Protein 1K6K (pdb70)

GO terms:
  GO:0004176 ATP-dependent peptidase activity (F, IDA)
  GO:0005515 protein binding (F, IPI)
  GO:0005524 ATP binding (F, IDA)
  GO:0005829 cytosol (C, IDA)
  GO:0016887 ATP hydrolysis activity (F, IDA)
  GO:0006508 proteolysis (P, EXP)
  GO:0005524 ATP binding (F, IMP)
  GO:0043335 protein unfolding (P, IMP)
  GO:0006979 response to oxidative stress (P, IMP)

CATH classification: 1.10.1780.10

Organism: Escherichia coli (strain K12) (NCBI:txid83333)

Radius of gyration: 14.91 Å; Cα contacts (8 Å, |Δi|>4): 182; chains: 1; bounding box: 35×43×30 Å

Structure (mmCIF, N/CA/C/O backbone):
data_1K6K
#
_entry.id   1K6K
#
_cell.length_a   36.021
_cell.length_b   51.965
_cell.length_c   65.100
_cell.angle_alpha   90.00
_cell.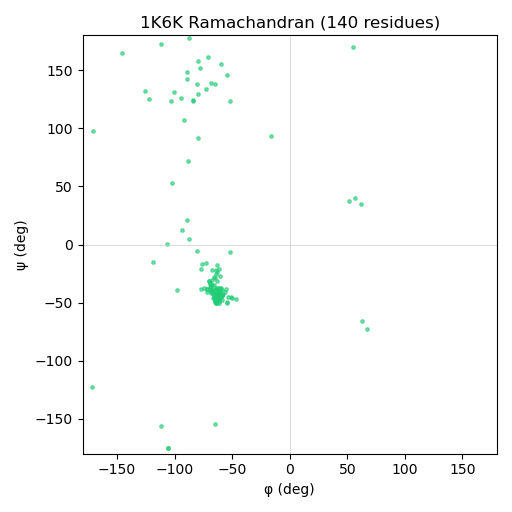angle_beta   90.00
_cell.angle_gamma   90.00
#
_symmetry.space_group_name_H-M   'P 21 21 21'
#
loop_
_entity.id
_entity.type
_entity.pdbx_description
1 polymer 'ATP-DEPENDENT CLP PROTEASE ATP-BINDING SUBUNIT CLPA'
2 water water
#
loop_
_atom_site.group_PDB
_atom_site.id
_atom_site.type_symbol
_atom_site.label_atom_id
_atom_site.label_alt_id
_atom_site.label_comp_id
_atom_site.label_asym_id
_atom_site.label_entity_id
_atom_site.label_seq_id
_atom_site.pdbx_PDB_ins_code
_atom_site.Cartn_x
_atom_site.Cartn_y
_atom_site.Cartn_z
_atom_site.occupancy
_atom_site.B_iso_or_equiv
_atom_site.auth_seq_id
_atom_site.auth_comp_id
_atom_site.auth_asym_id
_atom_site.auth_atom_id
_atom_site.pdbx_PDB_model_num
ATOM 1 N N . MET A 1 1 ? 59.950 17.617 178.763 1.00 30.68 1 MET A N 1
ATOM 2 C CA . MET A 1 1 ? 60.710 16.868 177.727 1.00 29.01 1 MET A CA 1
ATOM 3 C C . MET A 1 1 ? 59.794 15.920 176.954 1.00 27.30 1 MET A C 1
ATOM 4 O O . MET A 1 1 ? 59.788 14.712 177.194 1.00 26.02 1 MET A O 1
ATOM 9 N N . LEU A 1 2 ? 59.023 16.478 176.026 1.00 24.26 2 LEU A N 1
ATOM 10 C CA . LEU A 1 2 ? 58.107 15.697 175.202 1.00 24.20 2 LEU A CA 1
ATOM 11 C C . LEU A 1 2 ? 58.878 15.027 174.062 1.00 23.88 2 LEU A C 1
ATOM 12 O O . LEU A 1 2 ? 59.636 15.686 173.350 1.00 25.54 2 LEU A O 1
ATOM 17 N N . ASN A 1 3 ? 58.684 13.723 173.886 1.00 22.03 3 ASN A N 1
ATOM 18 C CA . ASN A 1 3 ? 59.384 12.997 172.830 1.00 20.18 3 ASN A CA 1
ATOM 19 C C . ASN A 1 3 ? 58.824 13.404 171.466 1.00 19.90 3 ASN A C 1
ATOM 20 O O . ASN A 1 3 ? 57.725 13.951 171.380 1.00 15.05 3 ASN A O 1
ATOM 25 N N . GLN A 1 4 ? 59.585 13.141 170.406 1.00 19.47 4 GLN A N 1
ATOM 26 C CA . GLN A 1 4 ? 59.175 13.512 169.056 1.00 20.73 4 GLN A CA 1
ATOM 27 C C . GLN A 1 4 ? 57.776 13.065 168.671 1.00 19.14 4 GLN A C 1
ATOM 28 O O . GLN A 1 4 ? 57.016 13.840 168.093 1.00 17.84 4 GLN A O 1
ATOM 34 N N . GLU A 1 5 ? 57.440 11.816 168.980 1.00 17.36 5 GLU A N 1
ATOM 35 C CA . GLU A 1 5 ? 56.123 11.293 168.643 1.00 16.32 5 GLU A CA 1
ATOM 36 C C . GLU A 1 5 ? 54.967 11.919 169.413 1.00 13.92 5 GLU A C 1
ATOM 37 O O . GLU A 1 5 ? 53.848 11.990 168.899 1.00 11.19 5 GLU A O 1
ATOM 43 N N . LEU A 1 6 ? 55.217 12.353 170.643 1.00 13.18 6 LEU A N 1
ATOM 44 C CA . LEU A 1 6 ? 54.149 12.972 171.420 1.00 14.77 6 LEU A CA 1
ATOM 45 C C . LEU A 1 6 ? 53.958 14.389 170.900 1.00 15.17 6 LEU A C 1
ATOM 46 O O . LEU A 1 6 ? 52.831 14.875 170.802 1.00 14.80 6 LEU A O 1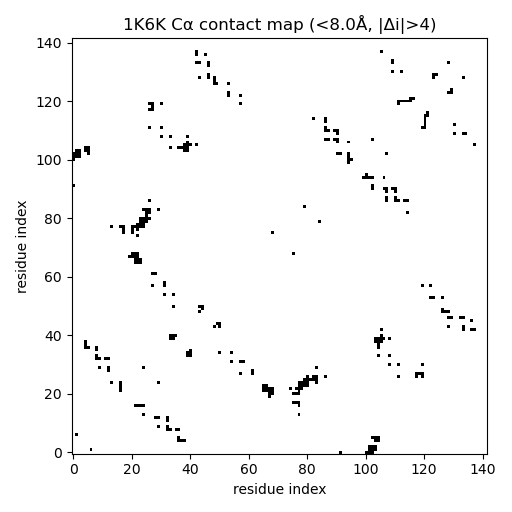
ATOM 51 N N . GLU A 1 7 ? 55.064 15.051 170.567 1.00 14.96 7 GLU A N 1
ATOM 52 C CA . GLU A 1 7 ? 54.992 16.404 170.033 1.00 15.43 7 GLU A CA 1
ATOM 53 C C . GLU A 1 7 ? 54.149 16.375 168.759 1.00 15.28 7 GLU A C 1
ATOM 54 O O . GLU A 1 7 ? 53.313 17.248 168.542 1.00 14.75 7 GLU A O 1
ATOM 60 N N . LEU A 1 8 ? 54.380 15.366 167.919 1.00 14.55 8 LEU A N 1
ATOM 61 C CA . LEU A 1 8 ? 53.639 15.212 166.668 1.00 13.80 8 LEU A CA 1
ATOM 62 C C . LEU A 1 8 ? 52.147 15.025 166.950 1.00 14.92 8 LEU A C 1
ATOM 63 O O . LEU A 1 8 ? 51.304 15.703 166.367 1.00 13.34 8 LEU A O 1
ATOM 68 N N . SER A 1 9 ? 51.827 14.102 167.852 1.00 13.38 9 SER A N 1
ATOM 69 C CA . SER A 1 9 ? 50.438 13.845 168.204 1.00 15.34 9 SER A CA 1
ATOM 70 C C . SER A 1 9 ? 49.757 15.149 168.637 1.00 14.17 9 SER A C 1
ATOM 71 O O . SER A 1 9 ? 48.677 15.482 168.151 1.00 13.28 9 SER A O 1
ATOM 74 N N . LEU A 1 10 ? 50.400 15.890 169.535 1.00 14.86 10 LEU A N 1
ATOM 75 C CA . LEU A 1 10 ? 49.852 17.158 170.012 1.00 14.94 10 LEU A CA 1
ATOM 76 C C . LEU A 1 10 ? 49.703 18.191 168.890 1.00 14.22 10 LEU A C 1
ATOM 77 O O . LEU A 1 10 ? 48.722 18.933 168.854 1.00 15.26 10 LEU A O 1
ATOM 82 N N . ASN A 1 11 ? 50.665 18.245 167.972 1.00 14.43 11 ASN A N 1
ATOM 83 C CA . ASN A 1 11 ? 50.576 19.194 166.863 1.00 14.88 11 ASN A CA 1
ATOM 84 C C . ASN A 1 11 ? 49.443 18.788 165.929 1.00 16.26 11 ASN A C 1
ATOM 85 O O . ASN A 1 11 ? 48.758 19.640 165.369 1.00 14.78 11 ASN A O 1
ATOM 90 N N . MET A 1 12 ? 49.261 17.479 165.764 1.00 15.30 12 MET A N 1
ATOM 91 C CA . MET A 1 12 ? 48.205 16.956 164.905 1.00 16.34 12 MET A CA 1
ATOM 92 C C . MET A 1 12 ? 46.848 17.227 165.527 1.00 15.10 12 MET A C 1
ATOM 93 O O . MET A 1 12 ? 45.867 17.443 164.816 1.00 16.19 12 MET A O 1
ATOM 98 N N . ALA A 1 13 ? 46.790 17.194 166.854 1.00 11.77 13 ALA A N 1
ATOM 99 C CA . ALA A 1 13 ? 45.544 17.466 167.562 1.00 11.68 13 ALA A CA 1
ATOM 100 C C . ALA A 1 13 ? 45.147 18.923 167.295 1.00 10.04 13 ALA A C 1
ATOM 101 O O . ALA A 1 13 ? 44.001 19.209 166.939 1.00 13.59 13 ALA A O 1
ATOM 103 N N . PHE A 1 14 ? 46.094 19.845 167.463 1.00 10.94 14 PHE A N 1
ATOM 104 C CA . PHE A 1 14 ? 45.823 21.257 167.207 1.00 12.23 14 PHE A CA 1
ATOM 105 C C . PHE A 1 14 ? 45.449 21.476 165.741 1.00 13.73 14 PHE A C 1
ATOM 106 O O . PHE A 1 14 ? 44.512 22.218 165.435 1.00 14.01 14 PHE A O 1
ATOM 114 N N . ALA A 1 15 ? 46.189 20.832 164.841 1.00 14.44 15 ALA A N 1
ATOM 115 C CA . ALA A 1 15 ? 45.936 20.953 163.406 1.00 14.90 15 ALA A CA 1
ATOM 116 C C . ALA A 1 15 ? 44.518 20.504 163.069 1.00 17.53 15 ALA A C 1
ATOM 117 O O . ALA A 1 15 ? 43.816 21.161 162.298 1.00 16.75 15 ALA A O 1
ATOM 119 N N . ARG A 1 16 ? 44.109 19.381 163.653 1.00 16.09 16 ARG A N 1
ATOM 120 C CA . ARG A 1 16 ? 42.777 18.831 163.437 1.00 17.24 16 ARG A CA 1
ATOM 121 C C . ARG A 1 16 ? 41.694 19.796 163.923 1.00 15.72 16 ARG A C 1
ATOM 122 O O . ARG A 1 16 ? 40.720 20.053 163.216 1.00 12.79 16 ARG A O 1
ATOM 130 N N . ALA A 1 17 ? 41.872 20.333 165.126 1.00 12.25 17 ALA A N 1
ATOM 131 C CA . ALA A 1 17 ? 40.898 21.259 165.699 1.00 12.66 17 ALA A CA 1
ATOM 132 C C . ALA A 1 17 ? 40.754 22.535 164.877 1.00 12.39 17 ALA A C 1
ATOM 133 O O . ALA A 1 17 ? 39.650 23.044 164.707 1.00 11.69 17 ALA A O 1
ATOM 135 N N . ARG A 1 18 ? 41.871 23.052 164.372 1.00 13.21 18 ARG A N 1
ATOM 136 C CA . ARG A 1 18 ? 41.846 24.265 163.560 1.00 15.51 18 ARG A CA 1
ATOM 137 C C . ARG A 1 18 ? 41.085 24.003 162.262 1.00 16.36 18 ARG A C 1
ATOM 138 O O . ARG A 1 18 ? 40.330 24.852 161.790 1.00 16.43 18 ARG A O 1
ATOM 146 N N . GLU A 1 19 ? 41.290 22.819 161.697 1.00 17.24 19 GLU A N 1
ATOM 147 C CA . GLU A 1 19 ? 40.624 22.426 160.459 1.00 18.86 19 GLU A CA 1
ATOM 148 C C . GLU A 1 19 ? 39.108 22.420 160.660 1.00 18.22 19 GLU A C 1
ATOM 149 O O . GLU A 1 19 ? 38.357 22.944 159.833 1.00 18.13 19 GLU A O 1
ATOM 155 N N . HIS A 1 20 ? 38.663 21.825 161.767 1.00 17.52 20 HIS A N 1
ATOM 156 C CA . HIS A 1 20 ? 37.236 21.738 162.085 1.00 16.37 20 HIS A CA 1
ATOM 157 C C . HIS A 1 20 ? 36.687 23.008 162.703 1.00 15.88 20 HIS A C 1
ATOM 158 O O . HIS A 1 20 ? 35.489 23.123 162.934 1.00 15.82 20 HIS A O 1
ATOM 165 N N . ARG A 1 21 ? 37.567 23.961 162.980 1.00 16.11 21 ARG A N 1
ATOM 166 C CA . ARG A 1 21 ? 37.152 25.212 163.587 1.00 15.36 21 ARG A CA 1
ATOM 167 C C . ARG A 1 21 ? 36.528 24.966 164.960 1.00 14.79 21 ARG A C 1
ATOM 168 O O . ARG A 1 21 ? 35.591 25.654 165.361 1.00 13.64 21 ARG A O 1
ATOM 176 N N . HIS A 1 22 ? 37.048 23.972 165.676 1.00 11.62 22 HIS A N 1
ATOM 177 C CA . HIS A 1 22 ? 36.566 23.667 167.021 1.00 10.76 22 HIS A CA 1
ATOM 178 C C . HIS A 1 22 ? 37.063 24.780 167.951 1.00 12.11 22 HIS A C 1
ATOM 179 O O . HIS A 1 22 ? 38.238 25.134 167.907 1.00 9.87 22 HIS A O 1
ATOM 186 N N . GLU A 1 23 ? 36.186 25.312 168.803 1.00 11.39 23 GLU A N 1
ATOM 187 C CA . GLU A 1 23 ? 36.564 26.398 169.709 1.00 14.26 23 GLU A CA 1
ATOM 188 C C . GLU A 1 23 ? 37.521 25.984 170.832 1.00 14.84 23 GLU A C 1
ATOM 189 O O . GLU A 1 23 ? 38.338 26.788 171.288 1.00 15.13 23 GLU A O 1
ATOM 195 N N . PHE A 1 24 ? 37.419 24.740 171.285 1.00 13.88 24 PHE A N 1
ATOM 196 C CA . PHE A 1 24 ? 38.315 24.255 172.324 1.00 11.62 24 PHE A CA 1
ATOM 197 C C . PHE A 1 24 ? 38.648 22.786 172.154 1.00 12.86 24 PHE A C 1
ATOM 198 O O . PHE A 1 24 ? 38.010 22.070 171.376 1.00 10.09 24 PHE A O 1
ATOM 206 N N . MET A 1 25 ? 39.687 22.363 172.866 1.00 10.46 25 MET A N 1
ATOM 207 C CA . MET A 1 25 ? 40.151 20.987 172.838 1.00 10.88 25 MET A CA 1
ATOM 208 C C . MET A 1 25 ? 40.126 20.442 174.251 1.00 11.31 25 MET A C 1
ATOM 209 O O . MET A 1 25 ? 40.702 21.032 175.165 1.00 12.29 25 MET A O 1
ATOM 214 N N . THR A 1 26 ? 39.438 19.322 174.431 1.00 9.67 26 THR A N 1
ATOM 215 C CA . THR A 1 26 ? 39.338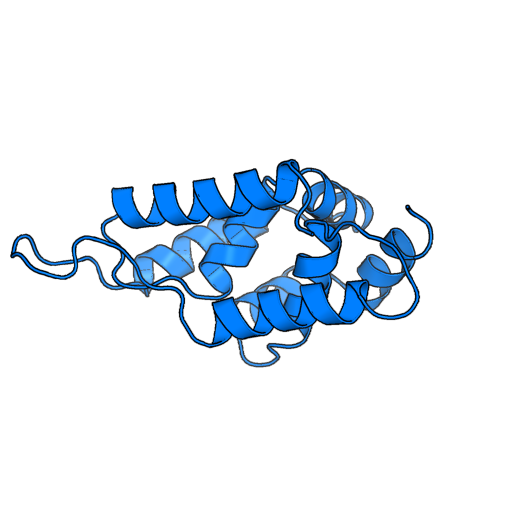 18.699 175.740 1.00 10.89 26 THR A CA 1
ATOM 216 C C . THR A 1 26 ? 40.208 17.461 175.783 1.00 10.42 26 THR A C 1
ATOM 217 O O . THR A 1 26 ? 40.926 17.163 174.831 1.00 10.62 26 THR A O 1
ATOM 221 N N . VAL A 1 27 ? 40.134 16.742 176.895 1.00 8.38 27 VAL A N 1
ATOM 222 C CA . VAL A 1 27 ? 40.896 15.517 177.047 1.00 9.63 27 VAL A CA 1
ATOM 223 C C . VAL A 1 27 ? 40.439 14.472 176.009 1.00 8.67 27 VAL A C 1
ATOM 224 O O . VAL A 1 27 ? 41.201 13.570 175.642 1.00 9.47 27 VAL A O 1
ATOM 228 N N . GLU A 1 28 ? 39.210 14.603 175.513 1.00 9.49 28 GLU A N 1
ATOM 229 C CA . GLU A 1 28 ? 38.719 13.672 174.504 1.00 8.38 28 GLU A CA 1
ATOM 230 C C . GLU A 1 28 ? 39.508 13.838 173.206 1.00 9.36 28 GLU A C 1
ATOM 231 O O . GLU A 1 28 ? 39.871 12.845 172.567 1.00 8.95 28 GLU A O 1
ATOM 237 N N . HIS A 1 29 ? 39.764 15.090 172.818 1.00 7.89 29 HIS A N 1
ATOM 238 C CA . HIS A 1 29 ? 40.557 15.384 171.623 1.00 6.86 29 HIS A CA 1
ATOM 239 C C . HIS A 1 29 ? 41.943 14.787 171.816 1.00 7.07 29 HIS A C 1
ATOM 240 O O . HIS A 1 29 ? 42.570 14.303 170.871 1.00 9.33 29 HIS A O 1
ATOM 247 N N . LEU A 1 30 ? 42.438 14.864 173.046 1.00 6.68 30 LEU A N 1
ATOM 248 C CA . LEU A 1 30 ? 43.764 14.340 173.363 1.00 8.37 30 LEU A CA 1
ATOM 249 C C . LEU A 1 30 ? 43.828 12.825 173.189 1.00 7.55 30 LEU A C 1
ATOM 250 O O . LEU A 1 30 ? 44.735 12.304 172.542 1.00 7.82 30 LEU A O 1
ATOM 255 N N . LEU A 1 31 ? 42.864 12.109 173.761 1.00 8.48 31 LEU A N 1
ATOM 256 C CA . LEU A 1 31 ? 42.854 10.659 173.633 1.00 7.05 31 LEU A CA 1
ATOM 257 C C . LEU A 1 31 ? 42.758 10.252 172.157 1.00 8.60 31 LEU A C 1
ATOM 258 O O . LEU A 1 31 ? 43.422 9.319 171.722 1.00 7.29 31 LEU A O 1
ATOM 263 N N . LEU A 1 32 ? 41.941 10.962 171.384 1.00 7.93 32 LEU A N 1
ATOM 264 C CA . LEU A 1 32 ? 41.801 10.649 169.964 1.00 10.00 32 LEU A CA 1
ATOM 265 C C . LEU A 1 32 ? 43.161 10.753 169.285 1.00 9.23 32 LEU A C 1
ATOM 266 O O . LEU A 1 32 ? 43.577 9.850 168.545 1.00 9.55 32 LEU A O 1
ATOM 271 N N . ALA A 1 33 ? 43.862 11.850 169.553 1.00 9.06 33 ALA A N 1
ATOM 272 C CA . ALA A 1 33 ? 45.186 12.070 168.975 1.00 10.82 33 ALA A CA 1
ATOM 273 C C . ALA A 1 33 ? 46.129 10.920 169.306 1.00 12.20 33 ALA A C 1
ATOM 274 O O . ALA A 1 33 ? 46.913 10.483 168.461 1.00 12.49 33 ALA A O 1
ATOM 276 N N . LEU A 1 34 ? 46.047 10.442 170.544 1.00 10.08 34 LEU A N 1
ATOM 277 C CA . LEU A 1 34 ? 46.894 9.352 171.020 1.00 10.83 34 LEU A CA 1
ATOM 278 C C . LEU A 1 34 ? 46.631 7.981 170.381 1.00 11.18 34 LEU A C 1
ATOM 279 O O . LEU A 1 34 ? 47.503 7.116 170.410 1.00 10.00 34 LEU A O 1
ATOM 284 N N . LEU A 1 35 ? 45.444 7.765 169.819 1.00 13.00 35 LEU A N 1
ATOM 285 C CA . LEU A 1 35 ? 45.156 6.471 169.201 1.00 13.55 35 LEU A CA 1
ATOM 286 C C . LEU A 1 35 ? 46.095 6.215 168.022 1.00 15.70 35 LEU A C 1
ATOM 287 O O . LEU A 1 35 ? 46.250 5.074 167.577 1.00 15.62 35 LEU A O 1
ATOM 292 N N . SER A 1 36 ? 46.720 7.284 167.530 1.00 14.62 36 SER A N 1
ATOM 293 C CA . SER A 1 36 ? 47.663 7.203 166.412 1.00 16.81 36 SER A CA 1
ATOM 294 C C . SER A 1 36 ? 49.105 7.371 166.887 1.00 15.59 36 SER A C 1
ATOM 295 O O . SER A 1 36 ? 50.039 7.362 166.087 1.00 16.97 36 SER A O 1
ATOM 298 N N . ASN A 1 37 ? 49.280 7.541 168.190 1.00 13.30 37 ASN A N 1
ATOM 299 C CA . ASN A 1 37 ? 50.610 7.699 168.757 1.00 13.00 37 ASN A CA 1
ATOM 300 C C . ASN A 1 37 ? 51.181 6.297 168.963 1.00 13.20 37 ASN A C 1
ATOM 301 O O . ASN A 1 37 ? 50.561 5.461 169.618 1.00 10.60 37 ASN A O 1
ATOM 306 N N . PRO A 1 38 ? 52.367 6.018 168.390 1.00 15.05 38 PRO A N 1
ATOM 307 C CA . PRO A 1 38 ? 53.017 4.708 168.506 1.00 13.97 38 PRO A CA 1
ATOM 308 C C . PRO A 1 38 ? 53.130 4.156 169.923 1.00 13.95 38 PRO A C 1
ATOM 309 O O . PRO A 1 38 ? 52.838 2.986 170.164 1.00 12.60 38 PRO A O 1
ATOM 313 N N . SER A 1 39 ? 53.559 4.997 170.858 1.00 12.02 39 SER A N 1
ATOM 314 C CA . SER A 1 39 ? 53.714 4.584 172.247 1.00 13.60 39 SER A CA 1
ATOM 315 C C . SER A 1 39 ? 52.383 4.199 172.901 1.00 12.67 39 SER A C 1
ATOM 316 O O . SER A 1 39 ? 52.263 3.135 173.505 1.00 13.16 39 SER A O 1
ATOM 319 N N . ALA A 1 40 ? 51.384 5.065 172.779 1.00 11.71 40 ALA A N 1
ATOM 320 C CA . ALA A 1 40 ? 50.067 4.792 173.358 1.00 12.77 40 ALA A CA 1
ATOM 321 C C . ALA A 1 40 ? 49.335 3.654 172.642 1.00 11.79 40 ALA A C 1
ATOM 322 O O . ALA A 1 40 ? 48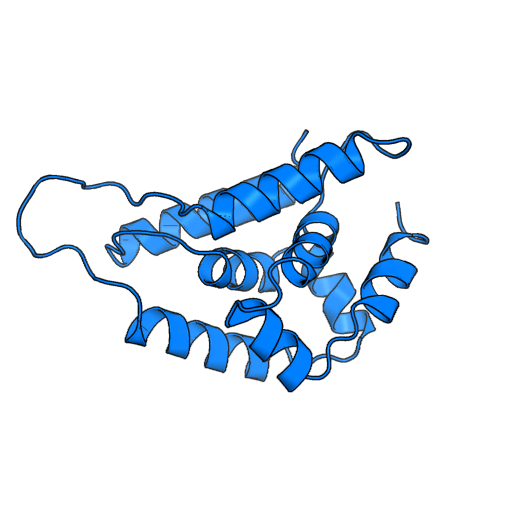.676 2.839 173.284 1.00 11.52 40 ALA A O 1
ATOM 324 N N . ARG A 1 41 ? 49.450 3.596 171.317 1.00 13.46 41 ARG A N 1
ATOM 325 C CA . ARG A 1 41 ? 48.784 2.551 170.536 1.00 14.22 41 ARG A CA 1
ATOM 326 C C . ARG A 1 41 ? 49.298 1.164 170.908 1.00 15.63 41 ARG A C 1
ATOM 327 O O . ARG A 1 41 ? 48.519 0.218 171.077 1.00 12.27 41 ARG A O 1
ATOM 335 N N . GLU A 1 42 ? 50.618 1.053 171.021 1.00 15.78 42 GLU A N 1
ATOM 336 C CA . GLU A 1 42 ? 51.258 -0.203 171.374 1.00 16.93 42 GLU A CA 1
ATOM 337 C C . GLU A 1 42 ? 50.733 -0.669 172.724 1.00 17.00 42 GLU A C 1
ATOM 338 O O . GLU A 1 42 ? 50.519 -1.856 172.929 1.00 15.90 42 GLU A O 1
ATOM 344 N N . ALA A 1 43 ? 50.530 0.271 173.642 1.00 13.51 43 ALA A N 1
ATOM 345 C CA . ALA A 1 43 ? 50.027 -0.082 174.964 1.00 14.09 43 ALA A CA 1
ATOM 346 C C . ALA A 1 43 ? 48.586 -0.573 174.884 1.00 14.41 43 ALA A C 1
ATOM 347 O O . ALA A 1 43 ? 48.203 -1.500 175.591 1.00 15.33 43 ALA A O 1
ATOM 349 N N . LEU A 1 44 ? 47.783 0.039 174.020 1.00 14.66 44 LEU A N 1
ATOM 350 C CA . LEU A 1 44 ? 46.389 -0.378 173.883 1.00 15.62 44 LEU A CA 1
ATOM 351 C C . LEU A 1 44 ? 46.281 -1.732 173.185 1.00 17.65 44 LEU A C 1
ATOM 352 O O . LEU A 1 44 ? 45.439 -2.558 173.546 1.00 18.64 44 LEU A O 1
ATOM 357 N N . GLU A 1 45 ? 47.134 -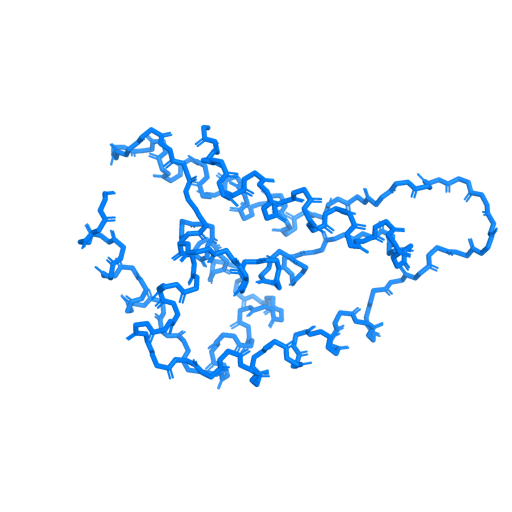1.959 172.188 1.00 17.46 45 GLU A N 1
ATOM 358 C CA . GLU A 1 45 ? 47.130 -3.226 171.463 1.00 20.45 45 GLU A CA 1
ATOM 359 C C . GLU A 1 45 ? 47.500 -4.364 172.400 1.00 21.07 45 GLU A C 1
ATOM 360 O O . GLU A 1 45 ? 46.942 -5.455 172.309 1.00 22.68 45 GLU A O 1
ATOM 366 N N . ALA A 1 46 ? 48.433 -4.103 173.309 1.00 21.48 46 ALA A N 1
ATOM 367 C CA . ALA A 1 46 ? 48.851 -5.111 174.273 1.00 24.25 46 ALA A CA 1
ATOM 368 C C . ALA A 1 46 ? 47.655 -5.522 175.130 1.00 26.82 46 ALA A C 1
ATOM 369 O O . ALA A 1 46 ? 47.601 -6.641 175.640 1.00 28.06 46 ALA A O 1
ATOM 371 N N . CYS A 1 47 ? 46.696 -4.612 175.282 1.00 27.75 47 CYS A N 1
ATOM 372 C CA . CYS A 1 47 ? 45.495 -4.877 176.072 1.00 30.68 47 CYS A CA 1
ATOM 373 C C . CYS A 1 47 ? 44.342 -5.400 175.210 1.00 30.59 47 CYS A C 1
ATOM 374 O O . CYS A 1 47 ? 43.197 -5.446 175.660 1.00 30.47 47 CYS A O 1
ATOM 377 N N . SER A 1 48 ? 44.653 -5.784 173.975 1.00 30.33 48 SER A N 1
ATOM 378 C CA . SER A 1 48 ? 43.659 -6.310 173.037 1.00 31.73 48 SER A CA 1
ATOM 379 C C . SER A 1 48 ? 42.428 -5.416 172.890 1.00 30.68 48 SER A C 1
ATOM 380 O O . SER A 1 48 ? 41.307 -5.905 172.749 1.00 31.40 48 SER A O 1
ATOM 383 N N . VAL A 1 49 ? 42.644 -4.106 172.911 1.00 30.11 49 VAL A N 1
ATOM 384 C CA . VAL A 1 49 ? 41.559 -3.137 172.785 1.00 28.87 49 VAL A CA 1
ATOM 385 C C . VAL A 1 49 ? 41.146 -2.940 171.328 1.00 28.26 49 VAL A C 1
ATOM 386 O O . VAL A 1 49 ? 41.995 -2.864 170.441 1.00 28.23 49 VAL A O 1
ATOM 390 N N . ASP A 1 50 ? 39.841 -2.864 171.083 1.00 26.98 50 ASP A N 1
ATOM 391 C CA . ASP A 1 50 ? 39.348 -2.643 169.730 1.00 26.58 50 ASP A CA 1
ATOM 392 C C . ASP A 1 50 ? 39.496 -1.147 169.452 1.00 25.32 50 ASP A C 1
ATOM 393 O O . ASP A 1 50 ? 38.605 -0.356 169.762 1.00 23.52 50 ASP A O 1
ATOM 398 N N . LEU A 1 51 ? 40.630 -0.763 168.876 1.00 25.24 51 LEU A N 1
ATOM 399 C CA . LEU A 1 51 ? 40.891 0.641 168.578 1.00 26.62 51 LEU A CA 1
ATOM 400 C C . LEU A 1 51 ? 39.940 1.232 167.544 1.00 25.89 51 LEU A C 1
ATOM 401 O O . LEU A 1 51 ? 39.671 2.431 167.560 1.00 25.00 51 LEU A O 1
ATOM 406 N N . VAL A 1 52 ? 39.442 0.390 166.644 1.00 25.93 52 VAL A N 1
ATOM 407 C CA . VAL A 1 52 ? 38.517 0.834 165.608 1.00 24.45 52 VAL A CA 1
ATOM 408 C C . VAL A 1 52 ? 37.224 1.321 166.250 1.00 22.97 52 VAL A C 1
ATOM 409 O O . VAL A 1 52 ? 36.739 2.413 165.953 1.00 20.69 52 VAL A O 1
ATOM 413 N N . ALA A 1 53 ? 36.674 0.494 167.132 1.00 21.23 53 ALA A N 1
ATOM 414 C CA . ALA A 1 53 ? 35.438 0.819 167.826 1.00 21.25 53 ALA A CA 1
ATOM 415 C C . ALA A 1 53 ? 35.622 2.020 168.743 1.00 20.78 53 ALA A C 1
ATOM 416 O O . ALA A 1 53 ? 34.768 2.905 168.801 1.00 19.11 53 ALA A O 1
ATOM 418 N N . LEU A 1 54 ? 36.739 2.047 169.463 1.00 18.16 54 LEU A N 1
ATOM 419 C CA . LEU A 1 54 ? 37.017 3.145 170.384 1.00 18.88 54 LEU A CA 1
ATOM 420 C C . LEU A 1 54 ? 37.144 4.479 169.654 1.00 17.22 54 LEU A C 1
ATOM 421 O O . LEU A 1 54 ? 36.600 5.492 170.093 1.00 16.11 54 LEU A O 1
ATOM 426 N N . ARG A 1 55 ? 37.857 4.481 168.536 1.00 17.33 55 ARG A N 1
ATOM 427 C CA . ARG A 1 55 ? 38.037 5.709 167.775 1.00 18.62 55 ARG A CA 1
ATOM 428 C C . ARG A 1 55 ? 36.719 6.250 167.224 1.00 19.29 55 ARG A C 1
ATOM 429 O O . ARG A 1 55 ? 36.447 7.442 167.314 1.00 16.75 55 ARG A O 1
ATOM 437 N N . GLN A 1 56 ? 35.896 5.371 166.665 1.00 20.01 56 GLN A N 1
ATOM 438 C CA . GLN A 1 56 ? 34.622 5.794 166.098 1.00 21.70 56 GLN A CA 1
ATOM 439 C C . GLN A 1 56 ? 33.709 6.454 167.129 1.00 20.06 56 GLN A C 1
ATOM 440 O O . GLN A 1 56 ? 33.100 7.488 166.858 1.00 19.62 56 GLN A O 1
ATOM 446 N N . GLU A 1 57 ? 33.611 5.869 168.316 1.00 19.32 57 GLU A N 1
ATOM 447 C CA . GLU A 1 57 ? 32.752 6.446 169.344 1.00 18.76 57 GLU A CA 1
ATOM 448 C C . GLU A 1 57 ? 33.353 7.763 169.823 1.00 17.30 57 GLU A C 1
ATOM 449 O O . GLU A 1 57 ? 32.640 8.727 170.093 1.00 13.87 57 GLU A O 1
ATOM 455 N N . LEU A 1 58 ? 34.677 7.808 169.900 1.00 15.15 58 LEU A N 1
ATOM 456 C CA . LEU A 1 58 ? 35.376 9.011 170.337 1.00 16.80 58 LEU A CA 1
ATOM 457 C C . LEU A 1 58 ? 35.184 10.144 169.316 1.00 16.23 58 LEU A C 1
ATOM 458 O O . LEU A 1 58 ? 34.876 11.278 169.675 1.00 15.42 58 LEU A O 1
ATOM 463 N N . GLU A 1 59 ? 35.344 9.830 168.040 1.00 18.14 59 GLU A N 1
ATOM 464 C CA . GLU A 1 59 ? 35.172 10.837 166.997 1.00 17.76 59 GLU A CA 1
ATOM 465 C C . GLU A 1 59 ? 33.753 11.376 166.983 1.00 15.40 59 GLU A C 1
ATOM 466 O O . GLU A 1 59 ? 33.534 12.559 166.750 1.00 12.74 59 GLU A O 1
ATOM 472 N N . ALA A 1 60 ? 32.791 10.495 167.231 1.00 15.81 60 ALA A N 1
ATOM 473 C CA . ALA A 1 60 ? 31.384 10.875 167.237 1.00 16.91 60 ALA A CA 1
ATOM 474 C C . ALA A 1 60 ? 31.054 11.832 168.378 1.00 15.93 60 ALA A C 1
ATOM 475 O O . ALA A 1 60 ? 30.369 12.837 168.187 1.00 15.85 60 ALA A O 1
ATOM 477 N N . PHE A 1 61 ? 31.539 11.510 169.569 1.00 13.02 61 PHE A N 1
ATOM 478 C CA . PHE A 1 61 ? 31.288 12.337 170.740 1.00 13.35 61 PHE A CA 1
ATOM 479 C C . PHE A 1 61 ? 31.878 13.736 170.574 1.00 13.08 61 PHE A C 1
ATOM 480 O O . PHE A 1 61 ? 31.294 14.730 170.998 1.00 13.73 61 PHE A O 1
ATOM 488 N N . ILE A 1 62 ? 33.055 13.805 169.973 1.00 14.95 62 ILE A N 1
ATOM 489 C CA . ILE A 1 62 ? 33.714 15.088 169.776 1.00 15.95 62 ILE A CA 1
ATOM 490 C C . ILE A 1 62 ? 32.920 15.992 168.843 1.00 17.09 62 ILE A C 1
ATOM 491 O O . ILE A 1 62 ? 32.691 17.165 169.148 1.00 17.23 62 ILE A O 1
ATOM 496 N N . GLU A 1 63 ? 32.489 15.443 167.713 1.00 19.94 63 GLU A N 1
ATOM 497 C CA . GLU A 1 63 ? 31.719 16.207 166.736 1.00 23.45 63 GLU A CA 1
ATOM 498 C C . GLU A 1 63 ? 30.392 16.715 167.290 1.00 24.50 63 GLU A C 1
ATOM 499 O O . GLU A 1 63 ? 30.014 17.873 167.097 1.00 24.44 63 GLU A O 1
ATOM 505 N N . GLN A 1 64 ? 29.686 15.842 167.992 1.00 24.91 64 GLN A N 1
ATOM 506 C CA . GLN A 1 64 ? 28.389 16.182 168.543 1.00 25.31 64 GLN A CA 1
ATOM 507 C C . GLN A 1 64 ? 28.436 17.126 169.745 1.00 25.02 64 GLN A C 1
ATOM 508 O O . GLN A 1 64 ? 27.422 17.730 170.098 1.00 26.82 64 GLN A O 1
ATOM 514 N N . THR A 1 65 ? 29.609 17.281 170.353 1.00 22.63 65 THR A N 1
ATOM 515 C CA . THR A 1 65 ? 29.735 18.123 171.538 1.00 22.02 65 THR A CA 1
ATOM 516 C C . THR A 1 65 ? 30.665 19.331 171.461 1.00 20.22 65 THR A C 1
ATOM 517 O O . THR A 1 65 ? 30.604 20.211 172.320 1.00 21.30 65 THR A O 1
ATOM 521 N N . THR A 1 66 ? 31.534 19.387 170.458 1.00 18.34 66 THR A N 1
ATOM 522 C CA . THR A 1 66 ? 32.447 20.522 170.357 1.00 15.55 66 THR A CA 1
ATOM 523 C C . THR A 1 66 ? 31.902 21.622 169.452 1.00 16.26 66 THR A C 1
ATOM 524 O O . THR A 1 66 ? 31.540 21.364 168.309 1.00 15.09 66 THR A O 1
ATOM 528 N N . PRO A 1 67 ? 31.836 22.864 169.963 1.00 14.72 67 PRO A N 1
ATOM 529 C CA . PRO A 1 67 ? 31.339 24.029 169.221 1.00 17.36 67 PRO A CA 1
ATOM 530 C C . PRO A 1 67 ? 32.230 24.390 168.032 1.00 19.05 67 PRO A C 1
ATOM 531 O O . PRO A 1 67 ? 33.457 24.371 168.136 1.00 17.78 67 PRO A O 1
ATOM 535 N N . VAL A 1 68 ? 31.602 24.730 166.912 1.00 20.97 68 VAL A N 1
ATOM 536 C CA . VAL A 1 68 ? 32.323 25.106 165.705 1.00 22.89 68 VAL A CA 1
ATOM 537 C C . VAL A 1 68 ? 32.271 26.619 165.545 1.00 26.76 68 VAL A C 1
ATOM 538 O O . VAL A 1 68 ? 31.192 27.209 165.498 1.00 24.60 68 VAL A O 1
ATOM 542 N N . LEU A 1 69 ? 33.441 27.242 165.460 1.00 28.72 69 LEU A N 1
ATOM 543 C CA . LEU A 1 69 ? 33.525 28.687 165.322 1.00 32.98 69 LEU A CA 1
ATOM 544 C C . LEU A 1 69 ? 32.650 29.183 164.178 1.00 36.12 69 LEU A C 1
ATOM 545 O O . LEU A 1 69 ? 32.791 28.741 163.037 1.00 36.18 69 LEU A O 1
ATOM 550 N N . PRO A 1 70 ? 31.728 30.112 164.472 1.00 39.78 70 PRO A N 1
ATOM 551 C CA . PRO A 1 70 ? 30.838 30.655 163.443 1.00 42.56 70 PRO A CA 1
ATOM 552 C C . PRO A 1 70 ? 31.642 31.324 162.339 1.00 44.75 70 PRO A C 1
ATOM 553 O O . PRO A 1 70 ? 32.770 31.752 162.561 1.00 45.65 70 PRO A O 1
ATOM 557 N N . ALA A 1 71 ? 31.061 31.409 161.149 1.00 47.98 71 ALA A N 1
ATOM 558 C CA . ALA A 1 71 ? 31.738 32.022 160.012 1.00 50.70 71 ALA A CA 1
ATOM 559 C C . ALA A 1 71 ? 32.286 33.412 160.335 1.00 52.33 71 ALA A C 1
ATOM 560 O O . ALA A 1 71 ? 32.996 34.004 159.522 1.00 52.73 71 ALA A O 1
ATOM 562 N N . SER A 1 72 ? 31.963 33.921 161.523 1.00 54.49 72 SER A N 1
ATOM 563 C CA . SER A 1 72 ? 32.413 35.245 161.955 1.00 55.99 72 SER A CA 1
ATOM 564 C C . SER A 1 72 ? 33.931 35.354 162.119 1.00 57.28 72 SER A C 1
ATOM 565 O O . SER A 1 72 ? 34.691 34.613 161.491 1.00 57.58 72 SER A O 1
ATOM 568 N N . GLU A 1 73 ? 34.361 36.283 162.971 1.00 58.54 73 GLU A N 1
ATOM 569 C CA . GLU A 1 73 ? 35.783 36.521 163.219 1.00 59.45 73 GLU A CA 1
ATOM 570 C C . GLU A 1 73 ? 36.228 36.126 164.622 1.00 59.79 73 GLU A C 1
ATOM 571 O O . GLU A 1 73 ? 35.613 35.285 165.281 1.00 60.08 73 GLU A O 1
ATOM 577 N N . GLU A 1 74 ? 37.314 36.758 165.063 1.00 59.68 74 GLU A N 1
ATOM 578 C CA . GLU A 1 74 ? 37.896 36.526 166.379 1.00 59.02 74 GLU A CA 1
ATOM 579 C C . GLU A 1 74 ? 38.227 35.063 166.669 1.00 58.07 74 GLU A C 1
ATOM 580 O O . GLU A 1 74 ? 37.849 34.164 165.915 1.00 58.39 74 GLU A O 1
ATOM 586 N N . GLU A 1 75 ? 38.948 34.842 167.766 1.00 56.86 75 GLU A N 1
ATOM 587 C CA . GLU A 1 75 ? 39.362 33.506 168.187 1.00 55.40 75 GLU A CA 1
ATOM 588 C C . GLU A 1 75 ? 40.370 32.885 167.228 1.00 53.76 75 GLU A C 1
ATOM 589 O O . GLU A 1 75 ? 41.552 32.771 167.551 1.00 54.21 75 GLU A O 1
ATOM 595 N N . ARG A 1 76 ? 39.900 32.486 166.050 1.00 52.03 76 ARG A N 1
ATOM 596 C CA . ARG A 1 76 ? 40.761 31.872 165.043 1.00 49.05 76 ARG A CA 1
ATOM 597 C C . ARG A 1 76 ? 41.368 30.556 165.526 1.00 45.61 76 ARG A C 1
ATOM 598 O O . ARG A 1 76 ? 41.067 29.487 164.992 1.00 46.08 76 ARG A O 1
ATOM 606 N N . ASP A 1 77 ? 42.225 30.637 166.537 1.00 41.17 77 ASP A N 1
ATOM 607 C CA . ASP A 1 77 ? 42.885 29.452 167.071 1.00 36.01 77 ASP A CA 1
ATOM 608 C C . ASP A 1 77 ? 42.098 28.779 168.194 1.00 31.09 77 ASP A C 1
ATOM 609 O O . ASP A 1 77 ? 41.396 29.440 168.960 1.00 28.19 77 ASP A O 1
ATOM 614 N N . THR A 1 78 ? 42.230 27.459 168.287 1.00 25.89 78 THR A N 1
ATOM 615 C CA . THR A 1 78 ? 41.529 26.684 169.305 1.00 22.09 78 THR A CA 1
ATOM 616 C C . THR A 1 78 ? 42.264 26.799 170.642 1.00 21.63 78 THR A C 1
ATOM 617 O O . THR A 1 78 ? 43.453 27.121 170.680 1.00 23.17 78 THR A O 1
ATOM 621 N N . GLN A 1 79 ? 41.567 26.561 171.747 1.00 18.88 79 GLN A N 1
ATOM 622 C CA . GLN A 1 79 ? 42.240 26.643 173.037 1.00 18.78 79 GLN A CA 1
ATOM 623 C C . GLN A 1 79 ? 42.062 25.374 173.859 1.00 15.63 79 GLN A C 1
ATOM 624 O O . GLN A 1 79 ? 40.961 24.838 173.974 1.00 14.40 79 GLN A O 1
ATOM 630 N N . PRO A 1 80 ? 43.166 24.856 174.418 1.00 16.25 80 PRO A N 1
ATOM 631 C CA . PRO A 1 80 ? 43.088 23.641 175.229 1.00 14.70 80 PRO A CA 1
ATOM 632 C C . PRO A 1 80 ? 42.334 23.960 176.515 1.00 13.20 80 PRO A C 1
ATOM 633 O O . PRO A 1 80 ? 42.530 25.027 177.107 1.00 14.03 80 PRO A O 1
ATOM 637 N N . THR A 1 81 ? 41.471 23.047 176.946 1.00 11.03 81 THR A N 1
ATOM 638 C CA . THR A 1 81 ? 40.705 23.273 178.165 1.00 11.46 81 THR A CA 1
ATOM 639 C C . THR A 1 81 ? 41.477 22.805 179.390 1.00 12.06 81 THR A C 1
ATOM 640 O O . THR A 1 81 ? 42.575 22.261 179.276 1.00 11.95 81 THR A O 1
ATOM 644 N N . LEU A 1 82 ? 40.889 23.011 180.562 1.00 12.23 82 LEU A N 1
ATOM 645 C CA . LEU A 1 82 ? 41.527 22.620 181.808 1.00 14.38 82 LEU A CA 1
ATOM 646 C C . LEU A 1 82 ? 41.820 21.121 181.875 1.00 15.26 82 LEU A C 1
ATOM 647 O O . LEU A 1 82 ? 42.857 20.729 182.407 1.00 13.54 82 LEU A O 1
ATOM 652 N N . SER A 1 83 ? 40.919 20.290 181.341 1.00 13.64 83 SER A N 1
ATOM 653 C CA . SER A 1 83 ? 41.124 18.840 181.364 1.00 15.15 83 SER A CA 1
ATOM 654 C C . SER A 1 83 ? 42.312 18.462 180.491 1.00 14.17 83 SER A C 1
ATOM 655 O O . SER A 1 83 ? 43.097 17.585 180.841 1.00 15.44 83 SER A O 1
ATOM 658 N N . PHE A 1 84 ? 42.444 19.135 179.356 1.00 13.17 84 PHE A N 1
ATOM 659 C CA . PHE A 1 84 ? 43.550 18.888 178.436 1.00 12.84 84 PHE A CA 1
ATOM 660 C C . PHE A 1 84 ? 44.881 19.241 179.127 1.00 13.32 84 PHE A C 1
ATOM 661 O O . PHE A 1 84 ? 45.837 18.457 179.128 1.00 12.31 84 PHE A O 1
ATOM 669 N N . GLN A 1 85 ? 44.928 20.432 179.712 1.00 13.63 85 GLN A N 1
ATOM 670 C CA . GLN A 1 85 ? 46.125 20.916 180.399 1.00 14.73 85 GLN A CA 1
ATOM 671 C C . GLN A 1 85 ? 46.508 20.094 181.640 1.00 14.04 85 GLN A C 1
ATOM 672 O O . GLN A 1 85 ? 47.689 19.802 181.857 1.00 12.96 85 GLN A O 1
ATOM 678 N N . ARG A 1 86 ? 45.523 19.729 182.456 1.00 14.09 86 ARG A N 1
ATOM 679 C CA . ARG A 1 86 ? 45.797 18.946 183.669 1.00 15.33 86 ARG A CA 1
ATOM 680 C C . ARG A 1 86 ? 46.448 17.607 183.355 1.00 14.78 86 ARG A C 1
ATOM 681 O O . ARG A 1 86 ? 47.390 17.176 184.032 1.00 13.36 86 ARG A O 1
ATOM 689 N N . VAL A 1 87 ? 45.929 16.942 182.331 1.00 13.57 87 VAL A N 1
ATOM 690 C CA . VAL A 1 87 ? 46.447 15.645 181.923 1.00 14.01 87 VAL A CA 1
ATOM 691 C C . VAL A 1 87 ? 47.898 15.741 181.483 1.00 14.12 87 VAL A C 1
ATOM 692 O O . VAL A 1 87 ? 48.721 14.897 181.842 1.00 13.02 87 VAL A O 1
ATOM 696 N N . LEU A 1 88 ? 48.210 16.776 180.711 1.00 12.90 88 LEU A N 1
ATOM 697 C CA . LEU A 1 88 ? 49.567 16.980 180.227 1.00 16.11 88 LEU A CA 1
ATOM 698 C C . LEU A 1 88 ? 50.508 17.280 181.392 1.00 16.13 88 LEU A C 1
ATOM 699 O O . LEU A 1 88 ? 51.610 16.740 181.470 1.00 15.18 88 LEU A O 1
ATOM 704 N N . GLN A 1 89 ? 50.071 18.148 182.299 1.00 16.34 89 GLN A N 1
ATOM 705 C CA . GLN A 1 89 ? 50.889 18.501 183.455 1.00 18.61 89 GLN A CA 1
ATOM 706 C C . GLN A 1 89 ? 51.099 17.268 184.336 1.00 18.74 89 GLN A C 1
ATOM 707 O O . GLN A 1 89 ? 52.186 17.053 184.885 1.00 17.85 89 GLN A O 1
ATOM 713 N N . ARG A 1 90 ? 50.063 16.447 184.456 1.00 17.48 90 ARG A N 1
ATOM 714 C CA . ARG A 1 90 ? 50.159 15.245 185.271 1.00 17.74 90 ARG A CA 1
ATOM 715 C C . ARG A 1 90 ? 51.214 14.298 184.705 1.00 17.36 90 ARG A C 1
ATOM 716 O O . ARG A 1 90 ? 52.049 13.777 185.442 1.00 17.01 90 ARG A O 1
ATOM 724 N N . ALA A 1 91 ? 51.176 14.080 183.393 1.00 15.68 91 ALA A N 1
ATOM 725 C CA . ALA A 1 91 ? 52.141 13.196 182.748 1.00 14.30 91 ALA A CA 1
ATOM 726 C C . ALA A 1 91 ? 53.562 13.746 182.886 1.00 14.84 91 ALA A C 1
ATOM 727 O O . ALA A 1 91 ? 54.480 13.026 183.273 1.00 11.11 91 ALA A O 1
ATOM 729 N N . VAL A 1 92 ? 53.730 15.025 182.566 1.00 15.93 92 VAL A N 1
ATOM 730 C CA . VAL A 1 92 ? 55.036 15.666 182.637 1.00 18.88 92 VAL A CA 1
ATOM 731 C C . VAL A 1 92 ? 55.711 15.543 184.001 1.00 21.58 92 VAL A C 1
ATOM 732 O O . VAL A 1 92 ? 56.874 15.145 184.090 1.00 22.08 92 VAL A O 1
ATOM 736 N N . PHE A 1 93 ? 54.991 15.882 185.063 1.00 23.13 93 PHE A N 1
ATOM 737 C CA . PHE A 1 93 ? 55.576 15.816 18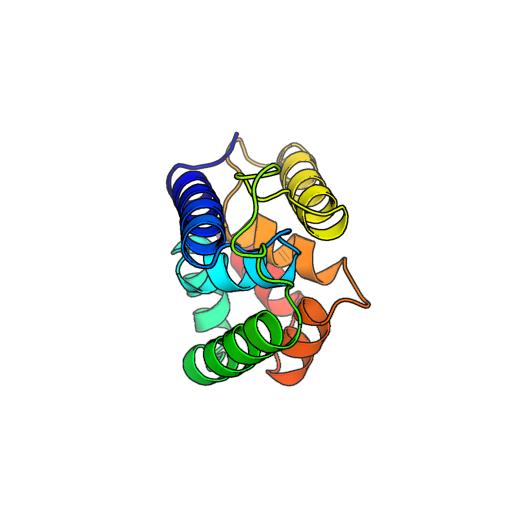6.395 1.00 26.36 93 PHE A CA 1
ATOM 738 C C . PHE A 1 93 ? 55.683 14.411 186.971 1.00 28.84 93 PHE A C 1
ATOM 739 O O . PHE A 1 93 ? 56.493 14.165 187.869 1.00 28.36 93 PHE A O 1
ATOM 747 N N . HIS A 1 94 ? 54.884 13.484 186.455 1.00 29.73 94 HIS A N 1
ATOM 748 C CA . HIS A 1 94 ? 54.964 12.107 186.919 1.00 31.76 94 HIS A CA 1
ATOM 749 C C . HIS A 1 94 ? 56.239 11.509 186.324 1.00 33.66 94 HIS A C 1
ATOM 750 O O . HIS A 1 94 ? 56.934 10.719 186.967 1.00 32.67 94 HIS A O 1
ATOM 757 N N . VAL A 1 95 ? 56.542 11.895 185.087 1.00 34.69 95 VAL A N 1
ATOM 758 C CA . VAL A 1 95 ? 57.739 11.412 184.414 1.00 36.07 95 VAL A CA 1
ATOM 759 C C . VAL A 1 95 ? 58.957 12.069 185.047 1.00 38.46 95 VAL A C 1
ATOM 760 O O . VAL A 1 95 ? 59.995 11.429 185.223 1.00 38.13 95 VAL A O 1
ATOM 764 N N . GLN A 1 96 ? 58.822 13.348 185.389 1.00 41.28 96 GLN A N 1
ATOM 765 C CA . GLN A 1 96 ? 59.907 14.088 186.023 1.00 45.64 96 GLN A CA 1
ATOM 766 C C . GLN A 1 96 ? 60.355 13.304 187.249 1.00 47.50 96 GLN A C 1
ATOM 767 O O . GLN A 1 96 ? 61.551 13.131 187.490 1.00 48.15 96 GLN A O 1
ATOM 773 N N . SER A 1 97 ? 59.380 12.836 188.021 1.00 49.12 97 SER A N 1
ATOM 774 C CA . SER A 1 97 ? 59.652 12.062 189.223 1.00 51.31 97 SER A CA 1
ATOM 775 C C . SER A 1 97 ? 60.546 10.878 188.879 1.00 52.56 97 SER A C 1
ATOM 776 O O . SER A 1 97 ? 60.438 10.311 187.791 1.00 53.26 97 SER A O 1
ATOM 779 N N . SER A 1 98 ? 61.424 10.516 189.812 1.00 54.04 98 SER A N 1
ATOM 780 C CA . SER A 1 98 ? 62.357 9.404 189.632 1.00 55.02 98 SER A CA 1
ATOM 781 C C . SER A 1 98 ? 61.967 8.490 188.475 1.00 54.38 98 SER A C 1
ATOM 782 O O . SER A 1 98 ? 61.179 7.557 188.643 1.00 54.91 98 SER A O 1
ATOM 785 N N . GLY A 1 99 ? 62.519 8.768 187.298 1.00 52.64 99 GLY A N 1
ATOM 786 C CA . GLY A 1 99 ? 62.210 7.959 186.135 1.00 50.90 99 GLY A CA 1
ATOM 787 C C . GLY A 1 99 ? 63.071 8.289 184.933 1.00 49.52 99 GLY A C 1
ATOM 788 O O . GLY A 1 99 ? 64.300 8.217 184.996 1.00 49.73 99 GLY A O 1
ATOM 789 N N . ARG A 1 100 ? 62.423 8.656 183.832 1.00 47.03 100 ARG A N 1
ATOM 790 C CA . ARG A 1 100 ? 63.134 8.989 182.605 1.00 43.92 100 ARG A CA 1
ATOM 791 C C . ARG A 1 100 ? 63.159 10.486 182.328 1.00 40.43 100 ARG A C 1
ATOM 792 O O . ARG A 1 100 ? 62.699 11.292 183.138 1.00 39.83 100 ARG A O 1
ATOM 800 N N . ASN A 1 101 ? 63.708 10.850 181.174 1.00 36.60 101 ASN A N 1
ATOM 801 C CA . ASN A 1 101 ? 63.793 12.243 180.776 1.00 33.31 101 ASN A CA 1
ATOM 802 C C . ASN A 1 101 ? 62.648 12.595 179.834 1.00 31.20 101 ASN A C 1
ATOM 803 O O . ASN A 1 101 ? 62.077 13.679 179.925 1.00 32.29 101 ASN A O 1
ATOM 808 N N . GLU A 1 102 ? 62.313 11.664 178.944 1.00 27.61 102 GLU A N 1
ATOM 809 C CA . GLU A 1 102 ? 61.255 11.863 177.957 1.00 24.43 102 GLU A CA 1
ATOM 810 C C . GLU A 1 102 ? 59.846 11.465 178.390 1.00 21.77 102 GLU A C 1
ATOM 811 O O . GLU A 1 102 ? 59.650 10.460 179.078 1.00 17.97 102 GLU A O 1
ATOM 817 N N . VAL A 1 103 ? 58.866 12.258 177.966 1.00 19.42 103 VAL A N 1
ATOM 818 C CA . VAL A 1 103 ? 57.466 11.963 178.255 1.00 17.20 103 VAL A CA 1
ATOM 819 C C . VAL A 1 103 ? 56.941 11.333 176.974 1.00 15.35 103 VAL A C 1
ATOM 820 O O . VAL A 1 103 ? 57.159 11.863 175.888 1.00 13.76 103 VAL A O 1
ATOM 824 N N . THR A 1 104 ? 56.267 10.195 177.087 1.00 13.05 104 THR A N 1
ATOM 825 C CA . THR A 1 104 ? 55.749 9.532 175.892 1.00 12.77 104 THR A CA 1
ATOM 826 C C . THR A 1 104 ? 54.230 9.567 175.854 1.00 12.09 104 THR A C 1
ATOM 827 O O . THR A 1 104 ? 53.584 9.971 176.818 1.00 9.53 104 THR A O 1
ATOM 831 N N . GLY A 1 105 ? 53.671 9.130 174.730 1.00 10.75 105 GLY A N 1
ATOM 832 C CA . GLY A 1 105 ? 52.235 9.084 174.598 1.00 9.24 105 GLY A CA 1
ATOM 833 C C . GLY A 1 105 ? 51.650 8.122 175.610 1.00 10.60 105 GLY A C 1
ATOM 834 O O . GLY A 1 105 ? 50.533 8.321 176.071 1.00 10.69 105 GLY A O 1
ATOM 835 N N . ALA A 1 106 ? 52.396 7.078 175.963 1.00 10.50 106 ALA A N 1
ATOM 836 C CA . ALA A 1 106 ? 51.905 6.107 176.931 1.00 10.26 106 ALA A CA 1
ATOM 837 C C . ALA A 1 106 ? 51.748 6.746 178.306 1.00 9.69 106 ALA A C 1
ATOM 838 O O . ALA A 1 106 ? 50.839 6.392 179.053 1.00 11.11 106 ALA A O 1
ATOM 840 N N . ASN A 1 107 ? 52.636 7.682 178.638 1.00 9.22 107 ASN A N 1
ATOM 841 C CA . ASN A 1 107 ? 52.574 8.366 179.929 1.00 9.16 107 ASN A CA 1
ATOM 842 C C . ASN A 1 107 ? 51.326 9.242 179.977 1.00 11.18 107 ASN A C 1
ATOM 843 O O . ASN A 1 107 ? 50.648 9.345 181.007 1.00 10.21 107 ASN A O 1
ATOM 848 N N . VAL A 1 108 ? 51.026 9.877 178.850 1.00 10.50 108 VAL A N 1
ATOM 849 C CA . VAL A 1 108 ? 49.858 10.742 178.755 1.00 11.14 108 VAL A CA 1
ATOM 850 C C . VAL A 1 108 ? 48.592 9.888 178.880 1.00 12.30 108 VAL A C 1
ATOM 851 O O . VAL A 1 108 ? 47.635 10.271 179.549 1.00 12.73 108 VAL A O 1
ATOM 855 N N . LEU A 1 109 ? 48.603 8.717 178.248 1.00 12.86 109 LEU A N 1
ATOM 856 C CA . LEU A 1 109 ? 47.458 7.807 178.309 1.00 11.91 109 LEU A CA 1
ATOM 857 C C . LEU A 1 109 ? 47.124 7.433 179.753 1.00 13.00 109 LEU A C 1
ATOM 858 O O . LEU A 1 109 ? 45.954 7.391 180.138 1.00 12.13 109 LEU A O 1
ATOM 863 N N . VAL A 1 110 ? 48.154 7.156 180.549 1.00 12.43 110 VAL A N 1
ATOM 864 C CA . VAL A 1 110 ? 47.956 6.793 181.950 1.00 12.87 110 VAL A CA 1
ATOM 865 C C . VAL A 1 110 ? 47.316 7.950 182.721 1.00 12.92 110 VAL A C 1
ATOM 866 O O . VAL A 1 110 ? 46.406 7.743 183.532 1.00 14.32 110 VAL A O 1
ATOM 870 N N . ALA A 1 111 ? 47.786 9.164 182.450 1.00 12.02 111 ALA A N 1
ATOM 871 C CA . ALA A 1 111 ? 47.274 10.368 183.102 1.00 12.10 111 ALA A CA 1
ATOM 872 C C . ALA A 1 111 ? 45.803 10.654 182.787 1.00 12.95 111 ALA A C 1
ATOM 873 O O . ALA A 1 111 ? 45.135 11.359 183.540 1.00 11.81 111 ALA A O 1
ATOM 875 N N . ILE A 1 112 ? 45.299 10.120 181.680 1.00 13.65 112 ILE A N 1
ATOM 876 C CA . ILE A 1 112 ? 43.909 10.364 181.312 1.00 12.52 112 ILE A CA 1
ATOM 877 C C . ILE A 1 112 ? 42.949 9.654 182.261 1.00 15.44 112 ILE A C 1
ATOM 878 O O . ILE A 1 112 ? 41.854 10.146 182.531 1.00 13.73 112 ILE A O 1
ATOM 883 N N . PHE A 1 113 ? 43.371 8.507 182.784 1.00 13.55 113 PHE A N 1
ATOM 884 C CA . PHE A 1 113 ? 42.537 7.755 183.706 1.00 16.43 113 PHE A CA 1
ATOM 885 C C . PHE A 1 113 ? 42.221 8.547 184.969 1.00 16.92 113 PHE A C 1
ATOM 886 O O . PHE A 1 113 ? 41.243 8.254 185.658 1.00 15.43 113 PHE A O 1
ATOM 894 N N . SER A 1 114 ? 43.038 9.557 185.257 1.00 17.49 114 SER A N 1
ATOM 895 C CA . SER A 1 114 ? 42.847 10.384 186.441 1.00 18.07 114 SER A CA 1
ATOM 896 C C . SER A 1 114 ? 41.712 11.387 186.293 1.00 18.00 114 SER A C 1
ATOM 897 O O . SER A 1 114 ? 41.248 11.953 187.278 1.00 17.30 114 SER A O 1
ATOM 900 N N . GLU A 1 115 ? 41.289 11.624 185.055 1.00 16.87 115 GLU A N 1
ATOM 901 C CA . GLU A 1 115 ? 40.170 12.518 184.794 1.00 17.78 115 GLU A CA 1
ATOM 902 C C . GLU A 1 115 ? 38.971 11.583 184.877 1.00 17.25 115 GLU A C 1
ATOM 903 O O . GLU A 1 115 ? 38.359 11.256 183.867 1.00 15.84 115 GLU A O 1
ATOM 909 N N . GLN A 1 116 ? 38.663 11.154 186.097 1.00 17.16 116 GLN A N 1
ATOM 910 C CA . GLN A 1 116 ? 37.582 10.208 186.376 1.00 18.51 116 GLN A CA 1
ATOM 911 C C . GLN A 1 116 ? 36.217 10.427 185.741 1.00 20.48 116 GLN A C 1
ATOM 912 O O . GLN A 1 116 ? 35.614 9.487 185.227 1.00 19.71 116 GLN A O 1
ATOM 918 N N . GLU A 1 117 ? 35.717 11.654 185.803 1.00 18.00 117 GLU A N 1
ATOM 919 C CA . GLU A 1 117 ? 34.393 11.951 185.269 1.00 19.72 117 GLU A CA 1
ATOM 920 C C . GLU A 1 117 ? 34.343 12.317 183.789 1.00 17.23 117 GLU A C 1
ATOM 921 O O . GLU A 1 117 ? 33.276 12.644 183.269 1.00 16.67 117 GLU A O 1
ATOM 927 N N . SER A 1 118 ? 35.479 12.232 183.103 1.00 15.13 118 SER A N 1
ATOM 928 C CA . SER A 1 118 ? 35.531 12.585 181.687 1.00 12.27 118 SER A CA 1
ATOM 929 C C . SER A 1 118 ? 34.964 11.499 180.781 1.00 12.23 118 SER A C 1
ATOM 930 O O . SER A 1 118 ? 34.994 10.314 181.116 1.00 12.46 118 SER A O 1
ATOM 933 N N . GLN A 1 119 ? 34.443 11.903 179.627 1.00 11.60 119 GLN A N 1
ATOM 934 C CA . GLN A 1 119 ? 33.892 10.936 178.680 1.00 11.08 119 GLN A CA 1
ATOM 935 C C . GLN A 1 119 ? 35.034 10.069 178.162 1.00 10.74 119 GLN A C 1
ATOM 936 O O . GLN A 1 119 ? 34.833 8.920 177.777 1.00 11.66 119 GLN A O 1
ATOM 942 N N . ALA A 1 120 ? 36.236 10.632 178.153 1.00 9.61 120 ALA A N 1
ATOM 943 C CA . ALA A 1 120 ? 37.415 9.899 177.702 1.00 9.89 120 ALA A CA 1
ATOM 944 C C . ALA A 1 120 ? 37.634 8.690 178.606 1.00 9.93 120 ALA A C 1
ATOM 945 O O . ALA A 1 120 ? 37.828 7.573 178.122 1.00 11.68 120 ALA A O 1
ATOM 947 N N . ALA A 1 121 ? 37.600 8.918 179.917 1.00 10.06 121 ALA A N 1
ATOM 948 C CA . ALA A 1 121 ? 37.792 7.845 180.894 1.00 11.26 121 ALA A CA 1
ATOM 949 C C . ALA A 1 121 ? 36.621 6.863 180.864 1.00 11.19 121 ALA A C 1
ATOM 950 O O . ALA A 1 121 ? 36.795 5.660 181.071 1.00 13.21 121 ALA A O 1
ATOM 952 N N . TYR A 1 122 ? 35.429 7.391 180.616 1.00 10.32 122 TYR A N 1
ATOM 953 C CA . TYR A 1 122 ? 34.218 6.581 180.538 1.00 10.10 122 TYR A CA 1
ATOM 954 C C . TYR A 1 122 ? 34.343 5.609 179.377 1.00 10.67 122 TYR A C 1
ATOM 955 O O . TYR A 1 122 ? 34.006 4.426 179.494 1.00 9.86 122 TYR A O 1
ATOM 964 N N . LEU A 1 123 ? 34.839 6.109 178.250 1.00 11.78 123 LEU A N 1
ATOM 965 C CA . LEU A 1 123 ? 34.996 5.277 177.066 1.00 10.17 123 LEU A CA 1
ATOM 966 C C . LEU A 1 123 ? 36.090 4.220 177.215 1.00 11.00 123 LEU A C 1
ATOM 967 O O . LEU A 1 123 ? 35.982 3.136 176.650 1.00 9.95 123 LEU A O 1
ATOM 972 N N . LEU A 1 124 ? 37.148 4.527 177.963 1.00 10.14 124 LEU A N 1
ATOM 973 C CA . LEU A 1 124 ? 38.209 3.545 178.162 1.00 8.34 124 LEU A CA 1
ATOM 974 C C . LEU A 1 124 ? 37.661 2.387 179.003 1.00 8.25 124 LEU A C 1
ATOM 975 O O . LEU A 1 124 ? 37.948 1.225 178.728 1.00 9.93 124 LEU A O 1
ATOM 980 N N . ARG A 1 125 ? 36.853 2.701 180.013 1.00 10.26 125 ARG A N 1
ATOM 981 C CA . ARG A 1 125 ? 36.273 1.649 180.848 1.00 12.05 125 ARG A CA 1
ATOM 982 C C . ARG A 1 125 ? 35.272 0.848 180.027 1.00 11.87 125 ARG A C 1
ATOM 983 O O . ARG A 1 125 ? 35.185 -0.373 180.152 1.00 11.74 125 ARG A O 1
ATOM 991 N N . LYS A 1 126 ? 34.500 1.549 179.200 1.00 12.05 126 LYS A N 1
ATOM 992 C CA . LYS A 1 126 ? 33.495 0.903 178.366 1.00 12.02 126 LYS A CA 1
ATOM 993 C C . LYS A 1 126 ? 34.137 -0.122 177.450 1.00 14.67 126 LYS A C 1
ATOM 994 O O . LYS A 1 126 ? 33.621 -1.230 177.288 1.00 13.02 126 LYS A O 1
ATOM 1000 N N . HIS A 1 127 ? 35.267 0.244 176.851 1.00 15.15 127 HIS A N 1
ATOM 1001 C CA . HIS A 1 127 ? 35.950 -0.669 175.950 1.00 17.94 127 HIS A CA 1
ATOM 1002 C C . HIS A 1 127 ? 36.958 -1.560 176.656 1.00 17.51 127 HIS A C 1
ATOM 1003 O O . HIS A 1 127 ? 37.863 -2.113 176.036 1.00 20.47 127 HIS A O 1
ATOM 1010 N N . GLU A 1 128 ? 36.774 -1.696 177.967 1.00 18.02 128 GLU A N 1
ATOM 1011 C CA . GLU A 1 128 ? 37.595 -2.554 178.812 1.00 18.99 128 GLU A CA 1
ATOM 1012 C C . GLU A 1 128 ? 39.096 -2.328 178.843 1.00 19.60 128 GLU A C 1
ATOM 1013 O O . GLU A 1 128 ? 39.875 -3.282 178.866 1.00 18.11 128 GLU A O 1
ATOM 1019 N N . VAL A 1 129 ? 39.502 -1.065 178.851 1.00 17.28 129 VAL A N 1
ATOM 1020 C CA . VAL A 1 129 ? 40.918 -0.741 178.925 1.00 18.09 129 VAL A CA 1
ATOM 1021 C C . VAL A 1 129 ? 41.257 -0.590 180.403 1.00 18.07 129 VAL A C 1
ATOM 1022 O O . VAL A 1 129 ? 40.879 0.392 181.040 1.00 17.90 129 VAL A O 1
ATOM 1026 N N . SER A 1 130 ? 41.969 -1.568 180.952 1.00 18.71 130 SER A N 1
ATOM 1027 C CA . SER A 1 130 ? 42.340 -1.530 182.359 1.00 19.75 130 SER A CA 1
ATOM 1028 C C . SER A 1 130 ? 43.602 -0.707 182.604 1.00 19.92 130 SER A C 1
ATOM 1029 O O . SER A 1 130 ? 44.651 -0.986 182.024 1.00 20.94 130 SER A O 1
ATOM 1032 N N . ARG A 1 131 ? 43.505 0.297 183.471 1.00 21.02 131 ARG A N 1
ATOM 1033 C CA . ARG A 1 131 ? 44.660 1.133 183.777 1.00 22.39 131 ARG A CA 1
ATOM 1034 C C . ARG A 1 131 ? 45.751 0.312 184.452 1.00 22.29 131 ARG A C 1
ATOM 1035 O O . ARG A 1 131 ? 46.927 0.662 184.390 1.00 23.20 131 ARG A O 1
ATOM 1043 N N . LEU A 1 132 ? 45.354 -0.777 185.101 1.00 23.57 132 LEU A N 1
ATOM 1044 C CA . LEU A 1 132 ? 46.316 -1.643 185.774 1.00 25.21 132 LEU A CA 1
ATOM 1045 C C . LEU A 1 132 ? 47.238 -2.267 184.729 1.00 25.06 132 LEU A C 1
ATOM 1046 O O . LEU A 1 132 ? 48.456 -2.315 184.908 1.00 26.47 132 LEU A O 1
ATOM 1051 N N . ASP A 1 133 ? 46.643 -2.725 183.633 1.00 25.40 133 ASP A N 1
ATOM 1052 C CA . ASP A 1 133 ? 47.387 -3.354 182.549 1.00 25.04 133 ASP A CA 1
ATOM 1053 C C . ASP A 1 133 ? 48.286 -2.379 181.805 1.00 24.56 133 ASP A C 1
ATOM 1054 O O . ASP A 1 133 ? 49.420 -2.705 181.460 1.00 20.98 133 ASP A O 1
ATOM 1059 N N . VAL A 1 134 ? 47.778 -1.179 181.552 1.00 21.61 134 VAL A N 1
ATOM 1060 C CA . VAL A 1 134 ? 48.557 -0.174 180.849 1.00 21.82 134 VAL A CA 1
ATOM 1061 C C . VAL A 1 134 ? 49.809 0.171 181.646 1.00 22.38 134 VAL A C 1
ATOM 1062 O O . VAL A 1 134 ? 50.905 0.247 181.092 1.00 19.37 134 VAL A O 1
ATOM 1066 N N . VAL A 1 135 ? 49.635 0.369 182.950 1.00 24.08 135 VAL A N 1
ATOM 1067 C CA . VAL A 1 135 ? 50.738 0.715 183.838 1.00 25.24 135 VAL A CA 1
ATOM 1068 C C . VAL A 1 135 ? 51.830 -0.352 183.897 1.00 26.78 135 VAL A C 1
ATOM 1069 O O . VAL A 1 135 ? 53.021 -0.026 183.909 1.00 26.70 135 VAL A O 1
ATOM 1073 N N . ASN A 1 136 ? 51.431 -1.618 183.936 1.00 28.00 136 ASN A N 1
ATOM 1074 C CA . ASN A 1 136 ? 52.403 -2.707 184.001 1.00 30.47 136 ASN A CA 1
ATOM 1075 C C . ASN A 1 136 ? 53.205 -2.819 182.713 1.00 31.21 136 ASN A C 1
ATOM 1076 O O . ASN A 1 136 ? 54.411 -3.064 182.741 1.00 32.23 136 ASN A O 1
ATOM 1081 N N . PHE A 1 137 ? 52.532 -2.648 181.581 1.00 32.11 137 PHE A N 1
ATOM 1082 C CA . PHE A 1 137 ? 53.207 -2.725 180.292 1.00 32.10 137 PHE A CA 1
ATOM 1083 C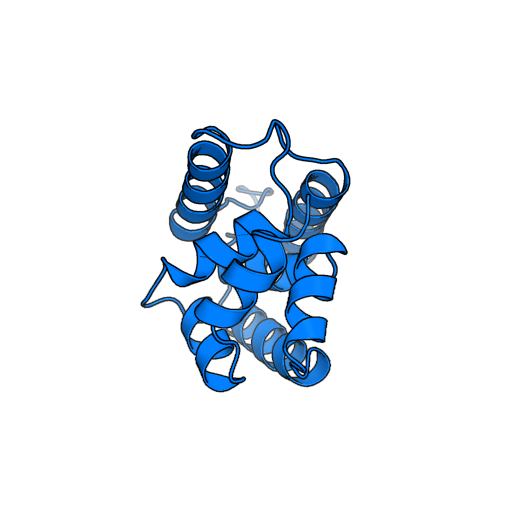 C . PHE A 1 137 ? 54.260 -1.626 180.176 1.00 32.83 137 PHE A C 1
ATOM 1084 O O . PHE A 1 137 ? 55.363 -1.860 179.680 1.00 32.88 137 PHE A O 1
ATOM 1092 N N . ILE A 1 138 ? 53.916 -0.427 180.639 1.00 33.53 138 ILE A N 1
ATOM 1093 C CA . ILE A 1 138 ? 54.832 0.710 180.579 1.00 34.47 138 ILE A CA 1
ATOM 1094 C C . ILE A 1 138 ? 55.988 0.603 181.570 1.00 34.94 138 ILE A C 1
ATOM 1095 O O . ILE A 1 138 ? 57.125 0.931 181.234 1.00 34.83 138 ILE A O 1
ATOM 1100 N N . SER A 1 139 ? 55.700 0.150 182.785 1.00 36.05 139 SER A N 1
ATOM 1101 C CA . SER A 1 139 ? 56.737 0.006 183.802 1.00 37.77 139 SER A CA 1
ATOM 1102 C C . SER A 1 139 ? 57.861 -0.879 183.284 1.00 39.02 139 SER A C 1
ATOM 1103 O O . SER A 1 139 ? 59.039 -0.632 183.549 1.00 39.08 139 SER A O 1
ATOM 1106 N N . HIS A 1 140 ? 57.489 -1.915 182.543 1.00 40.04 140 HIS A N 1
ATOM 1107 C CA . HIS A 1 140 ? 58.464 -2.833 181.980 1.00 42.12 140 HIS A CA 1
ATOM 1108 C C . HIS A 1 140 ? 58.650 -2.504 180.502 1.00 43.64 140 HIS A C 1
ATOM 1109 O O . HIS A 1 140 ? 58.528 -3.368 179.632 1.00 43.92 140 HIS A O 1
ATOM 1116 N N . GLY A 1 141 ? 58.939 -1.235 180.234 1.00 44.92 141 GLY A N 1
ATOM 1117 C CA . GLY A 1 141 ? 59.141 -0.783 178.873 1.00 47.04 141 GLY A CA 1
ATOM 1118 C C . GLY A 1 141 ? 59.668 0.638 178.838 1.00 48.56 141 GLY A C 1
ATOM 1119 O O . GLY A 1 141 ? 58.899 1.595 178.953 1.00 49.67 141 GLY A O 1
ATOM 1120 N N . THR A 1 142 ? 60.985 0.771 178.688 1.00 50.08 142 THR A N 1
ATOM 1121 C CA . THR A 1 142 ? 61.649 2.071 178.628 1.00 50.89 142 THR A CA 1
ATOM 1122 C C . THR A 1 142 ? 61.741 2.742 179.997 1.00 51.31 142 THR A C 1
ATOM 1123 O O . THR A 1 142 ? 61.032 3.747 180.210 1.00 51.56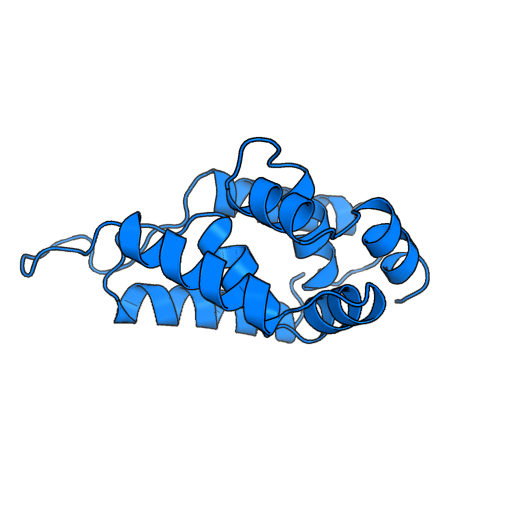 142 THR A O 1
#

Solvent-accessible surface area: 8266 Å² total; per-residue (Å²): 128,55,17,143,65,0,93,100,8,20,85,120,4,49,48,73,0,131,145,66,96,6,50,67,0,26,2,13,8,0,0,4,17,0,9,57,2,66,31,0,86,96,0,0,97,63,30,106,14,81,34,122,39,0,91,132,53,0,55,41,56,2,85,144,70,10,54,90,13,74,96,58,104,136,106,204,76,4,120,40,33,114,20,8,84,102,0,47,111,80,2,40,115,132,12,128,65,127,52,141,129,89,2,34,0,5,31,0,0,40,4,0,25,57,13,136,178,17,55,0,2,118,0,0,127,116,37,152,6,39,138,109,75,0,63,87,78,35,63,155,40,104

InterPro domains:
  IPR001270 ClpA/B family [PR00300] (491-509)
  IPR001270 ClpA/B family [PR00300] (533-551)
  IPR001270 ClpA/B family [PR00300] (562-580)
  IPR001270 ClpA/B family [PR00300] (595-609)
  IPR003593 AAA+ ATPase domain [SM00382] (206-352)
  IPR003593 AAA+ ATPase domain [SM00382] (487-654)
  IPR003959 ATPase, AAA-type, core [PF00004] (211-343)
  IPR003959 ATPase, AAA-type, core [PF07724] (486-647)
  IPR004176 Clp, repeat (R) N-terminal domain [PF02861] (2-126)
  IPR004176 Clp, repeat (R) N-terminal domain [PS51903] (1-145)
  IPR013461 ATP-dependent Clp protease ATP-binding subunit ClpA [TIGR02639] (3-734)
  IPR018368 ClpA/B, conserved site 1 [PS00870] (302-314)
  IPR019489 Clp ATPase, C-terminal [PF10431] (653-733)
  IPR019489 Clp ATPase, C-terminal [SM01086] (653-744)
  IPR027417 P-loop containing nucleoside triphosphate hydrolase [G3DSA:3.40.50.300] (156-350)
  IPR027417 P-loop containing nucleoside triphosphate hydrolase [G3DSA:3.40.50.300] (439-652)
  IPR027417 P-loop containing nucleoside triphosphate hydrolase [SSF52540] (169-426)
  IPR027417 P-loop containing nucleoside triphosphate hydrolase [SSF52540] (437-748)
  IPR028299 ClpA/B, conserved site 2 [PS00871] (518-536)
  IPR036628 Clp, N-terminal domain superfamily [G3DSA:1.10.1780.10] (1-143)

B-factor: mean 23.84, std 12.54, range [6.68, 70.93]

Sequence (142 aa):
MLNQELELSLNMAFARAREHRHEFMTVEHLLLALLSNPSAREALEACSVDLVALRQELEAFIEQTTPVLPASEEERDTQPTLSFQRVLQRAVFHVQSSGRNEVTGANVLVAIFSEQESQAAYLLRKHEVSRLDVVNFISHGT

Secondary structure (DSSP, 8-state):
-B-HHHHHHHHHHHHHHHHHTBSEE-HHHHHHHHTT-HHHHHHHHHTT--HHHHHHHHHHHHHHHSPBPPSS-S--S-EE-HHHHHHHHHHHHHHHSSS-S-B-HHHHHHHHTT-TTSHHHHHHHHTT--HHHHHHHHHT--

Foldseek 3Di:
DADPLLVVLVVVLQVVCLVQQFQADAVLSVVLSLCPRPLQVVLCVVVVFPSVVLNVVSVVVCVVPTDHDPPDDPSSGHYYDPRRVQLVVQLCVVCVPPHDDYGGSLSSVLSNCVVPVDVNVVSCVVRPPDSVSSVVVVVPPD

Nearest PDB structures (foldseek):
  1mbv-assembly1_A  TM=9.676E-01  e=9.102E-21  Escherichia coli
  1mbu-assembly1_A  TM=9.597E-01  e=2.247E-20  Escherichia coli
  1lzw-assembly2_B-2  TM=9.683E-01  e=3.954E-20  Escherichia coli
  1r6b-assembly1_X  TM=9.738E-01  e=2.698E-19  Escherichia coli
  1ksf-assembly1_X  TM=9.765E-01  e=4.747E-19  Escherichia coli